Protein AF-A0A1G9S234-F1 (afdb_monomer)

InterPro domains:
  IPR009057 Homedomain-like superfamily [SSF46689] (6-79)
  IPR024967 DNA-binding domain, IS481-type [PF13011] (3-75)
  IPR036388 Winged helix-like DNA-binding domain superfamily [G3DSA:1.10.10.10] (6-53)

Organism: NCBI:txid1137991

Solvent-accessible surface area (backbone atoms only — not comparable to full-atom values): 5007 Å² total; per-residue (Å²): 133,82,60,97,84,52,77,74,42,58,68,50,46,48,53,52,39,53,43,46,74,73,68,47,54,55,62,57,56,12,64,76,64,76,49,52,49,67,57,44,52,53,48,44,53,31,30,75,75,50,40,76,70,43,51,54,90,72,82,85,68,70,96,73,63,97,81,61,77,52,70,69,60,53,52,57,60,74,76,107

Radius of gyration: 17.7 Å; Cα contacts (8 Å, |Δi|>4): 51; chains: 1; bounding box: 42×26×44 Å

pLDDT: mean 93.81, std 7.23, range [60.09, 98.5]

Structure (mmCIF, N/CA/C/O backbone):
data_AF-A0A1G9S234-F1
#
_entry.id   AF-A0A1G9S234-F1
#
loop_
_atom_site.group_PDB
_atom_site.id
_atom_site.type_symbol
_atom_site.label_atom_id
_atom_site.label_alt_id
_atom_site.label_comp_id
_atom_site.label_asym_id
_atom_site.label_entity_id
_atom_site.label_seq_id
_atom_site.pdbx_PDB_ins_code
_atom_site.Cartn_x
_atom_site.Cartn_y
_atom_site.Cartn_z
_atom_site.occupancy
_atom_site.B_iso_or_equiv
_atom_site.auth_seq_id
_atom_site.auth_comp_id
_atom_site.auth_asym_id
_atom_site.auth_atom_id
_atom_site.pdbx_PDB_model_num
ATOM 1 N N . MET A 1 1 ? -12.397 3.043 5.196 1.00 60.09 1 MET A N 1
ATOM 2 C CA . MET A 1 1 ? -12.228 4.328 4.485 1.00 60.09 1 MET A CA 1
ATOM 3 C C . MET A 1 1 ? -10.821 4.835 4.731 1.00 60.09 1 MET A C 1
ATOM 5 O O . MET A 1 1 ? -10.408 4.896 5.884 1.00 60.09 1 MET A O 1
ATOM 9 N N . ALA A 1 2 ? -10.077 5.144 3.670 1.00 68.81 2 ALA A N 1
ATOM 10 C CA . ALA A 1 2 ? -8.785 5.807 3.798 1.00 68.81 2 ALA A CA 1
ATOM 11 C C . ALA A 1 2 ? -9.009 7.283 4.170 1.00 68.81 2 ALA A C 1
ATOM 13 O O . ALA A 1 2 ? -9.924 7.912 3.644 1.00 68.81 2 ALA A O 1
ATOM 14 N N . HIS A 1 3 ? -8.208 7.831 5.084 1.00 75.50 3 HIS A N 1
ATOM 15 C CA . HIS A 1 3 ? -8.274 9.259 5.407 1.00 75.50 3 HIS A CA 1
ATOM 16 C C . HIS A 1 3 ? -7.801 10.102 4.208 1.00 75.50 3 HIS A C 1
ATOM 18 O O . HIS A 1 3 ? -6.989 9.630 3.413 1.00 75.50 3 HIS A O 1
ATOM 24 N N . ALA A 1 4 ? -8.253 11.357 4.098 1.00 78.88 4 ALA A N 1
ATOM 25 C CA . ALA A 1 4 ? -7.962 12.228 2.946 1.00 78.88 4 ALA A CA 1
ATOM 26 C C . ALA A 1 4 ? -6.456 12.343 2.616 1.00 78.88 4 ALA A C 1
ATOM 28 O O . ALA A 1 4 ? -6.064 12.391 1.457 1.00 78.88 4 ALA A O 1
ATOM 29 N N . ASN A 1 5 ? -5.601 12.295 3.643 1.00 81.88 5 ASN A N 1
ATOM 30 C CA . ASN A 1 5 ? -4.142 12.399 3.504 1.00 81.88 5 ASN A CA 1
ATOM 31 C C . ASN A 1 5 ? -3.416 11.050 3.283 1.00 81.88 5 ASN A C 1
ATOM 33 O O . ASN A 1 5 ? -2.192 10.971 3.429 1.00 81.88 5 ASN A O 1
ATOM 37 N N . ALA A 1 6 ? -4.136 9.955 3.021 1.00 84.62 6 ALA A N 1
ATOM 38 C CA . ALA A 1 6 ? -3.547 8.623 2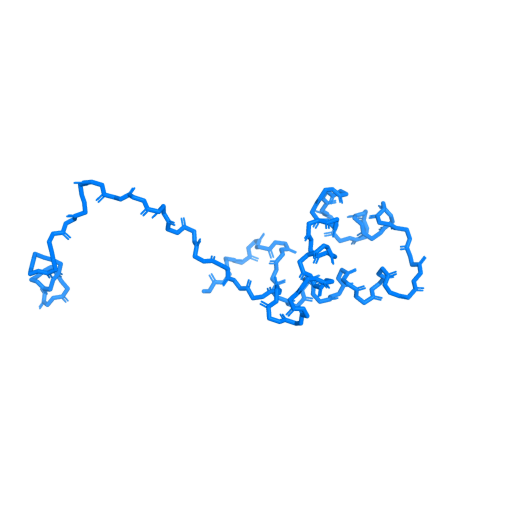.922 1.00 84.62 6 ALA A CA 1
ATOM 39 C C . ALA A 1 6 ? -2.798 8.448 1.593 1.00 84.62 6 ALA A C 1
ATOM 41 O O . ALA A 1 6 ? -3.394 8.198 0.552 1.00 84.62 6 ALA A O 1
ATOM 42 N N . ARG A 1 7 ? -1.460 8.488 1.634 1.00 84.12 7 ARG A N 1
ATOM 43 C CA . ARG A 1 7 ? -0.603 8.294 0.444 1.00 84.12 7 ARG A CA 1
ATOM 44 C C . ARG A 1 7 ? -0.662 6.886 -0.163 1.00 84.12 7 ARG A C 1
ATOM 46 O O . ARG A 1 7 ? -0.260 6.694 -1.301 1.00 84.12 7 ARG A O 1
ATOM 53 N N . THR A 1 8 ? -1.122 5.887 0.593 1.00 91.31 8 THR A N 1
ATOM 54 C CA . THR A 1 8 ? -1.168 4.481 0.150 1.00 91.31 8 THR A CA 1
ATOM 55 C C . THR A 1 8 ? -2.589 3.929 0.178 1.00 91.31 8 THR A C 1
ATOM 57 O O . THR A 1 8 ? -2.892 2.989 0.913 1.00 91.31 8 THR A O 1
ATOM 60 N N . THR A 1 9 ? -3.468 4.512 -0.636 1.00 93.50 9 THR A N 1
ATOM 61 C CA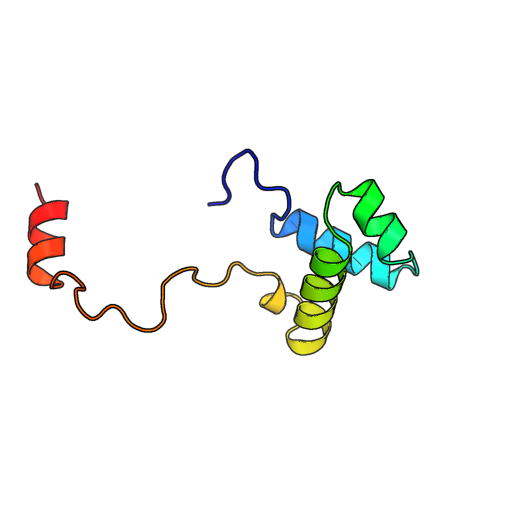 . THR A 1 9 ? -4.760 3.902 -0.996 1.00 93.50 9 THR A CA 1
ATOM 62 C C . THR A 1 9 ? -4.549 2.625 -1.818 1.00 93.50 9 THR A C 1
ATOM 64 O O . THR A 1 9 ? -3.457 2.398 -2.338 1.00 93.50 9 THR A O 1
ATOM 67 N N . VAL A 1 10 ? -5.582 1.789 -1.969 1.00 94.31 10 VAL A N 1
ATOM 68 C CA . VAL A 1 10 ? -5.516 0.579 -2.819 1.00 94.31 10 VAL A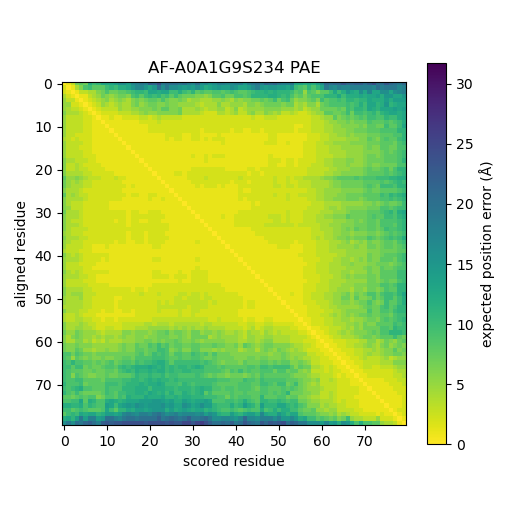 CA 1
ATOM 69 C C . VAL A 1 10 ? -5.081 0.916 -4.249 1.00 94.31 10 VAL A C 1
ATOM 71 O O . VAL A 1 10 ? -4.201 0.254 -4.797 1.00 94.31 10 VAL A O 1
ATOM 74 N N . PHE A 1 11 ? -5.591 2.018 -4.803 1.00 94.56 11 PHE A N 1
ATOM 75 C CA . PHE A 1 11 ? -5.150 2.540 -6.096 1.00 94.56 11 PHE A CA 1
ATOM 76 C C . PHE A 1 11 ? -3.637 2.815 -6.126 1.00 94.56 11 PHE A C 1
ATOM 78 O O . PHE A 1 11 ? -2.924 2.288 -6.976 1.00 94.56 11 PHE A O 1
ATOM 85 N N . ALA A 1 12 ? -3.112 3.571 -5.155 1.00 95.62 12 ALA A N 1
ATOM 86 C CA . ALA A 1 12 ? -1.685 3.888 -5.102 1.00 95.62 12 ALA A CA 1
ATOM 87 C C . ALA A 1 12 ? -0.806 2.637 -4.913 1.00 95.62 12 ALA A C 1
ATOM 89 O O . ALA A 1 12 ? 0.305 2.574 -5.434 1.00 95.62 12 ALA A O 1
ATOM 90 N N . ARG A 1 13 ? -1.293 1.624 -4.186 1.00 97.69 13 ARG A N 1
ATOM 91 C CA . ARG A 1 13 ? -0.598 0.336 -4.014 1.00 97.69 13 ARG A CA 1
ATOM 92 C C . ARG A 1 13 ? -0.520 -0.448 -5.322 1.00 97.69 13 ARG A C 1
ATOM 94 O O . ARG A 1 13 ? 0.520 -1.039 -5.592 1.00 97.69 13 ARG A O 1
ATOM 101 N N . THR A 1 14 ? -1.582 -0.411 -6.120 1.00 97.81 14 THR A N 1
ATOM 102 C CA . THR A 1 14 ? -1.622 -1.022 -7.458 1.00 97.81 14 THR A CA 1
ATOM 103 C C . THR A 1 14 ? -0.619 -0.326 -8.375 1.00 97.81 14 THR A C 1
ATOM 105 O O . THR A 1 14 ? 0.281 -0.968 -8.900 1.00 97.81 14 THR A O 1
ATOM 108 N N . LEU A 1 15 ? -0.631 1.012 -8.398 1.00 97.94 15 LEU A N 1
ATOM 109 C CA . LEU A 1 15 ? 0.323 1.811 -9.173 1.00 97.94 15 LEU A CA 1
ATOM 110 C C . LEU A 1 15 ? 1.793 1.548 -8.793 1.00 97.94 15 LEU A C 1
ATOM 112 O O . LEU A 1 15 ? 2.674 1.569 -9.653 1.00 97.94 15 LEU A O 1
ATOM 116 N N . ILE A 1 16 ? 2.075 1.303 -7.506 1.00 98.44 16 ILE A N 1
ATOM 117 C CA . ILE A 1 16 ? 3.406 0.879 -7.046 1.00 98.44 16 ILE A CA 1
ATOM 118 C C . ILE A 1 16 ? 3.820 -0.428 -7.729 1.00 98.44 16 ILE A C 1
ATOM 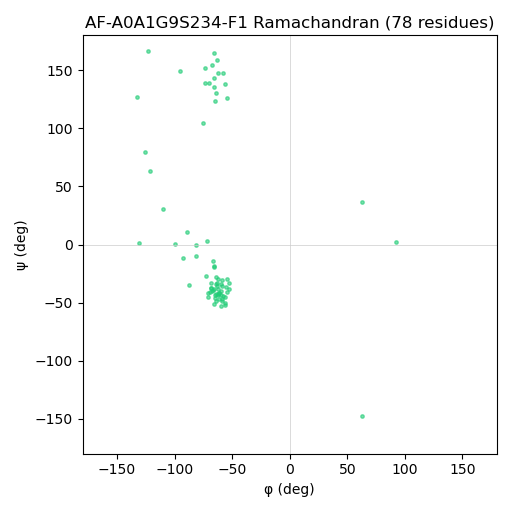120 O O . ILE A 1 16 ? 4.950 -0.530 -8.206 1.00 98.44 16 ILE A O 1
ATOM 124 N N . VAL A 1 17 ? 2.935 -1.427 -7.732 1.00 98.44 17 VAL A N 1
ATOM 125 C CA . VAL A 1 17 ? 3.207 -2.747 -8.308 1.00 98.44 17 VAL A CA 1
ATOM 126 C C . VAL A 1 17 ? 3.395 -2.630 -9.815 1.00 98.44 17 VAL A C 1
ATOM 128 O O . VAL A 1 17 ? 4.439 -3.052 -10.307 1.00 98.44 17 VAL A O 1
ATOM 131 N N . ASP A 1 18 ? 2.466 -1.981 -10.514 1.00 98.38 18 ASP A N 1
ATOM 132 C CA . ASP A 1 18 ? 2.492 -1.844 -11.973 1.00 98.38 18 ASP A CA 1
ATOM 133 C C . ASP A 1 18 ? 3.793 -1.206 -12.458 1.00 98.38 18 ASP A C 1
ATOM 135 O O . ASP A 1 18 ? 4.442 -1.715 -13.370 1.00 98.38 18 ASP A O 1
ATOM 139 N N . A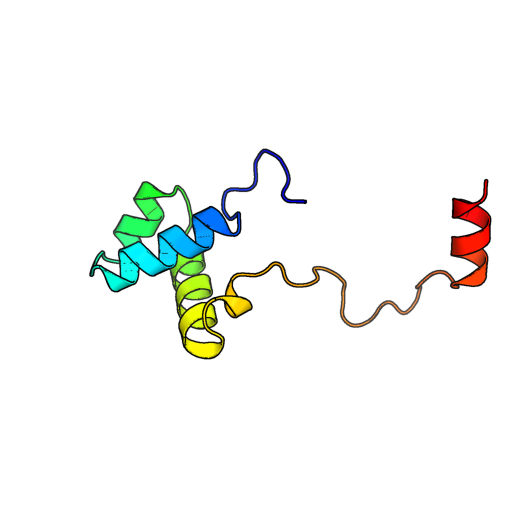RG A 1 19 ? 4.250 -0.133 -11.799 1.00 98.50 19 ARG A N 1
ATOM 140 C CA . ARG A 1 19 ? 5.515 0.525 -12.164 1.00 98.50 19 ARG A CA 1
ATOM 141 C C . ARG A 1 19 ? 6.728 -0.368 -11.923 1.00 98.50 19 ARG A C 1
ATOM 143 O O . ARG A 1 19 ? 7.664 -0.355 -12.718 1.00 98.50 19 ARG A O 1
ATOM 150 N N . VAL A 1 20 ? 6.738 -1.143 -10.842 1.00 98.31 20 VAL A N 1
ATOM 151 C CA . VAL A 1 20 ? 7.837 -2.084 -10.589 1.00 98.31 20 VAL A CA 1
ATOM 152 C C . VAL A 1 20 ? 7.824 -3.227 -11.609 1.00 98.31 20 VAL A C 1
ATOM 154 O O . VAL A 1 20 ? 8.892 -3.635 -12.058 1.00 98.31 20 VAL A O 1
ATOM 157 N N . LEU A 1 21 ? 6.648 -3.715 -12.016 1.00 98.06 21 LEU A N 1
ATOM 158 C CA . LEU A 1 21 ? 6.513 -4.729 -13.070 1.00 98.06 21 LEU A CA 1
ATOM 159 C C . LEU A 1 21 ? 6.900 -4.192 -14.452 1.00 98.06 21 LEU A C 1
ATOM 161 O O . LEU A 1 21 ? 7.503 -4.918 -15.234 1.00 98.06 21 LEU A O 1
ATOM 165 N N . ALA A 1 22 ? 6.656 -2.907 -14.710 1.00 98.19 22 ALA A N 1
ATOM 166 C CA . ALA A 1 22 ? 7.129 -2.201 -15.898 1.00 98.19 22 ALA A CA 1
ATOM 167 C C . ALA A 1 22 ? 8.651 -1.924 -15.893 1.00 98.19 22 ALA A C 1
ATOM 169 O O . ALA A 1 22 ? 9.164 -1.286 -16.809 1.00 98.19 22 ALA A O 1
ATOM 170 N N . GLY A 1 23 ? 9.389 -2.384 -14.874 1.00 98.25 23 GLY A N 1
ATOM 171 C CA . GLY A 1 23 ? 10.852 -2.315 -14.819 1.00 98.25 23 GLY A CA 1
ATOM 172 C C . GLY A 1 23 ? 11.428 -1.079 -14.123 1.00 98.25 23 GLY A C 1
ATOM 173 O O . GLY A 1 23 ? 12.650 -0.949 -14.035 1.00 98.25 23 GLY A O 1
ATOM 174 N N . HIS A 1 24 ? 10.596 -0.185 -13.577 1.00 98.25 24 HIS A N 1
ATOM 175 C CA . HIS A 1 24 ? 11.098 0.966 -12.823 1.00 98.25 24 HIS A CA 1
ATOM 176 C C . HIS A 1 24 ? 11.799 0.534 -11.531 1.00 98.25 24 HIS A C 1
ATOM 178 O O . HIS A 1 24 ? 11.356 -0.372 -10.815 1.00 98.25 24 HIS A O 1
ATOM 184 N N . ARG A 1 25 ? 12.876 1.240 -11.163 1.00 98.25 25 ARG A N 1
ATOM 185 C CA . ARG A 1 25 ? 13.598 0.935 -9.922 1.00 98.25 25 ARG A CA 1
ATOM 186 C C . ARG A 1 25 ? 12.736 1.320 -8.711 1.00 98.25 25 ARG A C 1
ATOM 188 O O . ARG A 1 25 ? 12.191 2.425 -8.683 1.00 98.25 25 ARG A O 1
ATOM 195 N N . PRO A 1 26 ? 12.686 0.512 -7.632 1.00 98.12 26 PRO A N 1
ATOM 196 C CA . PRO A 1 26 ? 11.888 0.828 -6.441 1.00 98.12 26 PRO A CA 1
ATOM 197 C C . PRO A 1 26 ? 12.166 2.205 -5.814 1.00 98.12 26 PRO A C 1
ATOM 199 O O . PRO A 1 26 ? 11.274 2.807 -5.221 1.00 98.12 26 PRO A O 1
ATOM 202 N N . GLY A 1 27 ? 13.396 2.719 -5.942 1.00 98.31 27 GLY A N 1
ATOM 203 C CA . GLY A 1 27 ? 13.762 4.069 -5.499 1.00 98.31 27 GLY A CA 1
ATOM 204 C C . GLY A 1 27 ? 13.123 5.192 -6.317 1.00 98.31 27 GLY A C 1
ATOM 205 O O . GLY A 1 27 ? 12.708 6.198 -5.747 1.00 98.31 27 GLY A O 1
ATOM 206 N N . GLU A 1 28 ? 12.994 5.008 -7.628 1.00 98.25 28 GLU A N 1
ATOM 207 C CA . GLU A 1 28 ? 12.357 5.979 -8.523 1.00 98.25 28 GLU A CA 1
ATOM 208 C C . GLU A 1 28 ? 10.851 6.016 -8.275 1.00 98.25 28 GLU A C 1
ATOM 210 O O . GLU A 1 28 ? 10.284 7.092 -8.094 1.00 98.25 28 GLU A O 1
ATOM 215 N N . VAL A 1 29 ? 10.224 4.841 -8.153 1.00 98.38 29 VAL A N 1
ATOM 216 C CA . VAL A 1 29 ? 8.798 4.713 -7.810 1.00 98.38 29 VAL A CA 1
ATOM 217 C C . VAL A 1 29 ? 8.500 5.383 -6.467 1.00 98.38 29 VAL A C 1
ATOM 219 O O . VAL A 1 29 ? 7.546 6.150 -6.351 1.00 98.38 29 VAL A O 1
ATOM 222 N N . ALA A 1 30 ? 9.353 5.154 -5.464 1.00 98.06 30 ALA A N 1
ATOM 223 C CA . ALA A 1 30 ? 9.243 5.785 -4.153 1.00 98.06 30 ALA A CA 1
ATOM 224 C C . ALA A 1 30 ? 9.293 7.322 -4.238 1.00 98.06 30 ALA A C 1
ATOM 226 O O . ALA A 1 30 ? 8.427 7.993 -3.674 1.00 98.06 30 ALA A O 1
ATOM 227 N N . LYS A 1 31 ? 10.254 7.874 -4.994 1.00 97.69 31 LYS A N 1
ATOM 228 C CA . LYS A 1 31 ? 10.391 9.324 -5.212 1.00 97.69 31 LYS A CA 1
ATOM 229 C C . LYS A 1 31 ? 9.164 9.913 -5.912 1.00 97.69 31 LYS A C 1
ATOM 231 O O . LYS A 1 31 ? 8.643 10.924 -5.459 1.00 97.69 31 LYS A O 1
ATOM 236 N N . GLN A 1 32 ? 8.686 9.273 -6.980 1.00 96.12 32 GLN A N 1
ATOM 237 C CA . GLN A 1 32 ? 7.529 9.738 -7.754 1.00 96.12 32 GLN A CA 1
ATOM 238 C C . GLN A 1 32 ? 6.227 9.742 -6.944 1.00 96.12 32 GLN A C 1
ATOM 240 O O . GLN A 1 32 ? 5.367 10.583 -7.178 1.00 96.12 32 GLN A O 1
ATOM 245 N N . LEU A 1 33 ? 6.067 8.791 -6.020 1.00 95.00 33 LEU A N 1
ATOM 246 C CA . LEU A 1 33 ? 4.843 8.624 -5.229 1.00 95.00 33 LEU A CA 1
ATOM 247 C C . LEU A 1 33 ? 4.936 9.230 -3.821 1.00 95.00 33 LEU A C 1
ATOM 249 O O . LEU A 1 33 ? 3.983 9.142 -3.049 1.00 95.00 33 LEU A O 1
ATOM 253 N N . GLY A 1 34 ? 6.070 9.841 -3.466 1.00 95.75 34 GLY A N 1
ATOM 254 C CA . GLY A 1 34 ? 6.267 10.467 -2.158 1.00 95.75 34 GLY A CA 1
ATOM 255 C C . GLY A 1 34 ? 6.191 9.479 -0.989 1.00 95.75 34 GLY A C 1
ATOM 256 O O . GLY A 1 34 ? 5.653 9.814 0.068 1.00 95.75 34 GLY A O 1
ATOM 257 N N . VAL A 1 35 ? 6.690 8.254 -1.176 1.00 96.69 35 VAL A N 1
ATOM 258 C CA . VAL A 1 35 ? 6.721 7.193 -0.154 1.00 96.69 35 VAL A CA 1
ATOM 259 C C . VAL A 1 35 ? 8.146 6.694 0.072 1.00 96.69 35 VAL A C 1
ATOM 261 O O . VAL A 1 35 ? 9.049 6.953 -0.718 1.00 96.69 35 VAL A O 1
ATOM 264 N N . SER A 1 36 ? 8.374 5.942 1.148 1.00 97.94 36 SER A N 1
ATOM 265 C CA . SER A 1 36 ? 9.679 5.316 1.376 1.00 97.94 36 SER A CA 1
ATOM 266 C C . SER A 1 36 ? 9.912 4.125 0.435 1.00 97.94 36 SER A C 1
ATOM 268 O O . SER A 1 36 ? 8.982 3.397 0.080 1.00 97.94 36 SER A O 1
ATOM 270 N N . ARG A 1 37 ? 11.182 3.837 0.110 1.00 98.06 37 ARG A N 1
ATOM 271 C CA . ARG A 1 37 ? 11.580 2.601 -0.599 1.00 98.06 37 ARG A CA 1
ATOM 272 C C . ARG A 1 37 ? 11.056 1.338 0.085 1.00 98.06 37 ARG A C 1
ATOM 274 O O . ARG A 1 37 ? 10.622 0.402 -0.578 1.00 98.06 37 ARG A O 1
ATOM 281 N N . GLN A 1 38 ? 11.058 1.322 1.417 1.00 98.44 38 GLN A N 1
ATOM 282 C CA . GLN A 1 38 ? 10.543 0.201 2.203 1.00 98.44 38 GLN A CA 1
ATOM 283 C C . GLN A 1 38 ? 9.038 -0.017 1.974 1.00 98.44 38 GLN A C 1
ATOM 285 O O . GLN A 1 38 ? 8.588 -1.160 1.911 1.00 98.44 38 GLN A O 1
ATOM 290 N N . THR A 1 39 ? 8.268 1.060 1.783 1.00 97.88 39 THR A N 1
ATOM 291 C CA . THR A 1 39 ? 6.837 0.986 1.449 1.00 97.88 39 THR A CA 1
ATOM 292 C C . THR A 1 39 ? 6.621 0.325 0.090 1.00 97.88 39 THR A C 1
ATOM 294 O O . THR A 1 39 ? 5.766 -0.551 -0.025 1.00 97.88 39 THR A O 1
ATOM 297 N N . VAL A 1 40 ? 7.437 0.673 -0.912 1.00 98.44 40 VAL A N 1
ATOM 298 C CA . VAL A 1 40 ? 7.407 0.021 -2.232 1.00 98.44 40 VAL A CA 1
ATOM 299 C C . VAL A 1 40 ? 7.687 -1.477 -2.099 1.00 98.44 40 VAL A C 1
ATOM 301 O O . VAL A 1 40 ? 6.872 -2.296 -2.517 1.00 98.44 40 VAL A O 1
ATOM 304 N N . HIS A 1 41 ? 8.785 -1.854 -1.435 1.00 98.50 41 HIS A N 1
ATOM 305 C CA . HIS A 1 41 ? 9.129 -3.265 -1.233 1.00 98.50 41 HIS A CA 1
ATOM 306 C C . HIS A 1 41 ? 8.049 -4.041 -0.472 1.00 98.50 41 HIS A C 1
ATOM 308 O O . HIS A 1 41 ? 7.752 -5.181 -0.827 1.00 98.50 41 HIS A O 1
ATOM 314 N N . LYS A 1 42 ? 7.434 -3.437 0.553 1.00 98.12 42 LYS A N 1
ATOM 315 C CA . LYS A 1 42 ? 6.327 -4.045 1.303 1.00 98.12 42 LYS A CA 1
ATOM 316 C C . LYS A 1 42 ? 5.172 -4.422 0.377 1.00 98.12 42 LYS A C 1
ATOM 318 O O . LYS A 1 42 ? 4.690 -5.550 0.465 1.00 98.12 42 LYS A O 1
ATOM 323 N N . TRP A 1 43 ? 4.724 -3.497 -0.469 1.00 98.19 43 TRP A N 1
ATOM 324 C CA . TRP A 1 43 ? 3.574 -3.734 -1.342 1.00 98.19 43 TRP A CA 1
ATOM 325 C C . TRP A 1 43 ? 3.889 -4.721 -2.460 1.00 98.19 43 TRP A C 1
ATOM 327 O O . TRP A 1 43 ? 3.121 -5.657 -2.652 1.00 98.19 43 TRP A O 1
ATOM 337 N N . VAL A 1 44 ? 5.063 -4.615 -3.088 1.00 98.44 44 VAL A N 1
ATOM 338 C CA . VAL A 1 44 ? 5.513 -5.593 -4.093 1.00 98.44 44 VAL A CA 1
ATOM 339 C C . VAL A 1 44 ? 5.610 -6.998 -3.496 1.00 98.44 44 VAL A C 1
ATOM 341 O O . VAL A 1 44 ? 5.159 -7.960 -4.109 1.00 98.44 44 VAL A O 1
ATOM 344 N N . ARG A 1 45 ? 6.154 -7.142 -2.279 1.00 98.44 45 ARG A N 1
ATOM 345 C CA . ARG A 1 45 ? 6.242 -8.444 -1.600 1.00 98.44 45 ARG A CA 1
ATOM 346 C C . ARG A 1 45 ? 4.865 -9.045 -1.325 1.00 98.44 45 ARG A C 1
ATOM 348 O O . ARG A 1 45 ? 4.692 -10.241 -1.515 1.00 98.44 45 ARG A O 1
ATOM 355 N N . ARG A 1 46 ? 3.905 -8.235 -0.867 1.00 98.31 46 ARG A N 1
ATOM 356 C CA . ARG A 1 46 ? 2.531 -8.701 -0.622 1.00 98.31 46 ARG A CA 1
ATOM 357 C C . ARG A 1 46 ? 1.850 -9.134 -1.911 1.00 98.31 46 ARG A C 1
ATOM 359 O O . ARG A 1 46 ? 1.292 -10.219 -1.943 1.00 98.31 46 ARG A O 1
ATOM 366 N N . TRP A 1 47 ? 1.963 -8.334 -2.968 1.00 98.44 47 TRP A N 1
ATOM 367 C CA . TRP A 1 47 ? 1.399 -8.684 -4.268 1.00 98.44 47 TRP A CA 1
ATOM 368 C C . TRP A 1 47 ? 2.003 -9.973 -4.835 1.00 98.44 47 TRP A C 1
ATOM 370 O O . TRP A 1 47 ? 1.275 -10.837 -5.299 1.00 98.44 47 TRP A O 1
ATOM 380 N N . ARG A 1 48 ? 3.320 -10.178 -4.712 1.00 98.25 48 ARG A N 1
ATOM 381 C CA . ARG A 1 48 ? 3.955 -11.440 -5.138 1.00 98.25 48 ARG A CA 1
ATOM 382 C C . ARG A 1 48 ? 3.457 -12.666 -4.368 1.00 98.25 48 ARG A C 1
ATOM 384 O O . ARG A 1 48 ? 3.497 -13.759 -4.913 1.00 98.25 48 ARG A O 1
ATOM 391 N N . ALA A 1 49 ? 3.054 -12.496 -3.110 1.00 98.44 49 ALA A N 1
ATOM 392 C CA . ALA A 1 49 ? 2.599 -13.595 -2.262 1.00 98.44 49 ALA A CA 1
ATOM 393 C C . ALA A 1 49 ? 1.095 -13.886 -2.408 1.00 98.44 49 ALA A C 1
ATOM 395 O O . ALA A 1 49 ? 0.685 -15.033 -2.293 1.00 98.44 49 ALA A O 1
ATOM 396 N N . GLU A 1 50 ? 0.279 -12.851 -2.617 1.00 98.00 50 GLU A N 1
ATOM 397 C CA . GLU A 1 50 ? -1.184 -12.912 -2.465 1.00 98.00 50 GLU A CA 1
ATOM 398 C C . GLU A 1 50 ? -1.940 -12.328 -3.679 1.00 98.00 50 GLU A C 1
ATOM 400 O O . GLU A 1 50 ? -3.167 -12.257 -3.669 1.00 98.00 50 GLU A O 1
ATOM 405 N N . GLY A 1 51 ? -1.237 -11.862 -4.715 1.00 97.56 51 GLY A N 1
ATOM 406 C CA . GLY A 1 51 ? -1.825 -11.154 -5.854 1.00 97.56 51 GLY A CA 1
ATOM 407 C C . GLY A 1 51 ? -2.485 -9.832 -5.452 1.00 97.56 51 GLY A C 1
ATOM 408 O O . GLY A 1 51 ? -2.057 -9.151 -4.514 1.00 97.56 51 GLY A O 1
ATOM 409 N N . GLU A 1 52 ? -3.558 -9.462 -6.152 1.00 96.38 52 GLU A N 1
ATOM 410 C CA . GLU A 1 52 ? -4.336 -8.247 -5.866 1.00 96.38 52 GLU A CA 1
ATOM 411 C C . GLU A 1 52 ? -4.926 -8.238 -4.449 1.00 96.38 52 GLU A C 1
ATOM 413 O O . GLU A 1 52 ? -4.953 -7.191 -3.797 1.00 96.38 52 GLU A O 1
ATOM 418 N N . ALA A 1 53 ? -5.305 -9.407 -3.917 1.00 96.12 53 ALA A N 1
ATOM 419 C CA . ALA A 1 53 ? -5.825 -9.533 -2.555 1.00 96.12 53 ALA A CA 1
ATOM 420 C C . ALA A 1 53 ? -4.820 -9.029 -1.500 1.00 96.12 53 ALA A C 1
ATOM 422 O O . ALA A 1 53 ? -5.212 -8.446 -0.486 1.00 96.12 53 ALA A O 1
ATOM 423 N N . GLY A 1 54 ? -3.515 -9.146 -1.772 1.00 96.56 54 GLY A N 1
ATOM 424 C CA . GLY A 1 54 ? -2.455 -8.636 -0.900 1.00 96.56 54 GLY A CA 1
ATOM 425 C C . GLY A 1 54 ? -2.397 -7.108 -0.781 1.00 96.56 54 GLY A C 1
ATOM 426 O O . GLY A 1 54 ? -1.730 -6.585 0.123 1.00 96.56 54 GLY A O 1
ATOM 427 N N . LEU A 1 55 ? -3.079 -6.381 -1.672 1.00 96.69 55 LEU A N 1
ATOM 428 C CA . LEU A 1 55 ? -3.132 -4.917 -1.694 1.00 96.69 55 LEU A CA 1
ATOM 429 C C . LEU A 1 55 ? -4.318 -4.341 -0.910 1.00 96.69 55 LEU A C 1
ATOM 431 O O . LEU A 1 55 ? -4.325 -3.137 -0.625 1.00 96.69 55 LEU A O 1
ATOM 435 N N . ALA A 1 56 ? -5.279 -5.180 -0.519 1.00 95.00 56 ALA A N 1
ATOM 436 C CA . ALA A 1 56 ? -6.420 -4.779 0.292 1.00 95.00 56 ALA A CA 1
ATOM 437 C C . ALA A 1 56 ? -5.997 -4.271 1.683 1.00 95.00 56 ALA A C 1
ATOM 439 O O . ALA A 1 56 ? -4.899 -4.547 2.190 1.00 95.00 56 ALA A O 1
ATOM 440 N N . ASP A 1 57 ? -6.877 -3.489 2.312 1.00 91.62 57 ASP A N 1
ATOM 441 C CA . ASP A 1 57 ? -6.671 -3.060 3.691 1.00 91.62 57 ASP A CA 1
ATOM 442 C C . ASP A 1 57 ? -6.689 -4.268 4.625 1.00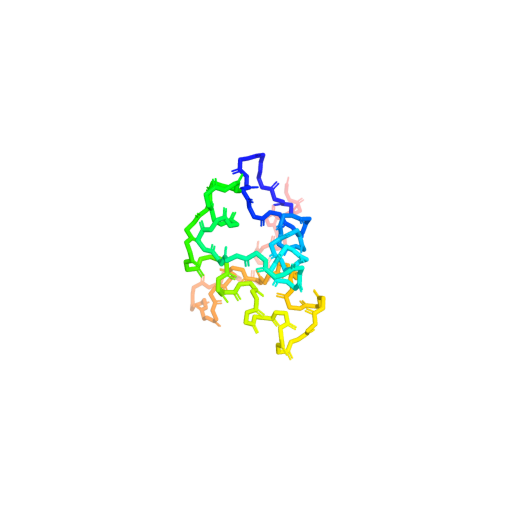 91.62 57 ASP A C 1
ATOM 444 O O . ASP A 1 57 ? -7.594 -5.099 4.601 1.00 91.62 57 ASP A O 1
ATOM 448 N N . ARG A 1 58 ? -5.667 -4.346 5.476 1.00 90.00 58 ARG A N 1
ATOM 449 C CA . ARG A 1 58 ? -5.634 -5.304 6.577 1.00 90.00 58 ARG A CA 1
ATOM 450 C C . ARG A 1 58 ? -6.142 -4.621 7.830 1.00 90.00 58 ARG A C 1
ATOM 452 O O . ARG A 1 58 ? -5.936 -3.422 8.013 1.00 90.00 58 ARG A O 1
ATOM 459 N N . SER A 1 59 ? -6.758 -5.408 8.701 1.00 87.88 59 SER A N 1
ATOM 460 C CA . SER A 1 59 ? -7.170 -4.935 10.014 1.00 87.88 59 SER A CA 1
ATOM 461 C C . SER A 1 59 ? -5.978 -4.326 10.754 1.00 87.88 59 SER A C 1
ATOM 463 O O . SER A 1 59 ? -4.950 -4.978 10.932 1.00 87.88 59 SER A O 1
ATOM 465 N N . SER A 1 60 ? -6.134 -3.084 11.207 1.00 85.69 60 SER A N 1
ATOM 466 C CA . SER A 1 60 ? -5.213 -2.456 12.160 1.00 85.69 60 SER A CA 1
ATOM 467 C C . SER A 1 60 ? -5.515 -2.868 13.603 1.00 85.69 60 SER A C 1
ATOM 469 O O . SER A 1 60 ? -4.853 -2.393 14.524 1.00 85.69 60 SER A O 1
ATOM 471 N N . ARG A 1 61 ? -6.540 -3.706 13.829 1.00 89.12 61 ARG A N 1
ATOM 472 C CA . ARG A 1 61 ? -6.906 -4.149 15.176 1.00 89.12 61 ARG A CA 1
ATOM 473 C C . ARG A 1 61 ? -5.781 -5.011 15.757 1.00 89.12 61 ARG A C 1
ATOM 475 O O . ARG A 1 61 ? -5.295 -5.903 15.059 1.00 89.12 61 ARG A O 1
ATOM 482 N N . PRO A 1 62 ? -5.395 -4.792 17.024 1.00 90.69 62 PRO A N 1
ATOM 483 C CA . PRO A 1 62 ? -4.458 -5.674 17.704 1.00 90.69 62 PRO A CA 1
ATOM 484 C C . PRO A 1 62 ? -4.978 -7.112 17.745 1.00 90.69 62 PRO A C 1
ATOM 486 O O . PRO A 1 62 ? -6.181 -7.337 17.869 1.00 90.69 62 PRO A O 1
ATOM 489 N N . HIS A 1 63 ? -4.069 -8.088 17.700 1.00 90.94 63 HIS A N 1
ATOM 490 C CA . HIS A 1 63 ? -4.436 -9.507 17.799 1.00 90.94 63 HIS A CA 1
ATOM 491 C C . HIS A 1 63 ? -5.053 -9.870 19.153 1.00 90.94 63 HIS A C 1
ATOM 493 O O . HIS A 1 63 ? -5.833 -10.812 19.243 1.00 90.94 63 HIS A O 1
ATOM 499 N N . ARG A 1 64 ? -4.696 -9.136 20.214 1.00 92.81 64 ARG A N 1
ATOM 500 C CA . ARG A 1 64 ? -5.204 -9.369 21.563 1.00 92.81 64 ARG A CA 1
ATOM 501 C C . ARG A 1 64 ? -5.645 -8.059 22.193 1.00 92.81 64 ARG A C 1
ATOM 503 O O . ARG A 1 64 ? -4.861 -7.120 22.293 1.00 92.81 64 ARG A O 1
ATOM 510 N N . MET A 1 65 ? -6.886 -8.046 22.667 1.00 91.88 65 MET A N 1
ATOM 511 C CA . MET A 1 65 ? -7.506 -6.919 23.357 1.00 91.88 65 MET A CA 1
ATOM 5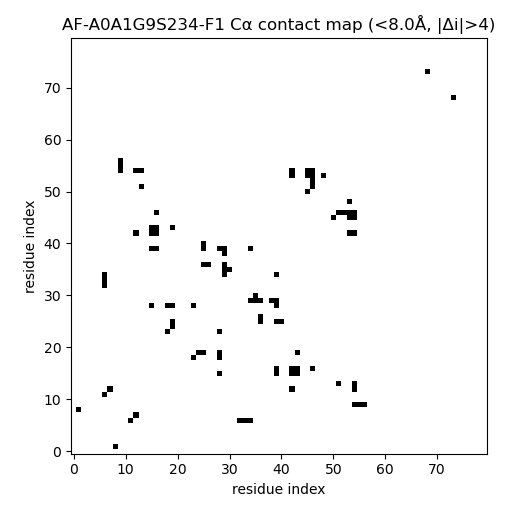12 C C . MET A 1 65 ? -8.037 -7.408 24.713 1.00 91.88 65 MET A C 1
ATOM 514 O O . MET A 1 65 ? -9.222 -7.687 24.840 1.00 91.88 65 MET A O 1
ATOM 518 N N . PRO A 1 66 ? -7.183 -7.556 25.745 1.00 93.81 66 PRO A N 1
ATOM 519 C CA . PRO A 1 66 ? -7.588 -8.163 27.020 1.00 93.81 66 PRO A CA 1
ATOM 520 C C . PRO A 1 66 ? -8.625 -7.337 27.795 1.00 93.81 66 PRO A C 1
ATOM 522 O O . PRO A 1 66 ? -9.285 -7.859 28.681 1.00 93.81 66 PRO A O 1
ATOM 525 N N . ARG A 1 67 ? -8.763 -6.050 27.465 1.00 94.06 67 ARG A N 1
ATOM 526 C CA . ARG A 1 67 ? -9.753 -5.130 28.039 1.00 94.06 67 ARG A CA 1
ATOM 527 C C . ARG A 1 67 ? -10.826 -4.758 27.015 1.00 94.06 67 ARG A C 1
ATOM 529 O O . ARG A 1 67 ? -11.292 -3.625 26.999 1.00 94.06 67 ARG A O 1
ATOM 536 N N . GLN A 1 68 ? -11.133 -5.665 26.086 1.00 92.88 68 GLN A N 1
ATOM 537 C CA . GLN A 1 68 ? -12.195 -5.434 25.116 1.00 92.88 68 GLN A CA 1
ATOM 538 C C . GLN A 1 68 ? -13.534 -5.347 25.851 1.00 92.88 68 GLN A C 1
ATOM 540 O O . GLN A 1 68 ? -13.902 -6.260 26.585 1.00 92.88 68 GLN A O 1
ATOM 545 N N . THR A 1 69 ? -14.238 -4.235 25.656 1.00 93.75 69 THR A N 1
ATOM 546 C CA . THR A 1 69 ? -15.593 -4.032 26.170 1.00 93.75 69 THR A CA 1
ATOM 547 C C . THR A 1 69 ? -16.512 -5.147 25.680 1.00 93.75 69 THR A C 1
ATOM 549 O O . THR A 1 69 ? -16.429 -5.547 24.515 1.00 93.75 69 THR A O 1
ATOM 552 N N . SER A 1 70 ? -17.371 -5.649 26.569 1.00 94.44 70 SER A N 1
ATOM 553 C CA . SER A 1 70 ? -18.258 -6.766 26.252 1.00 94.4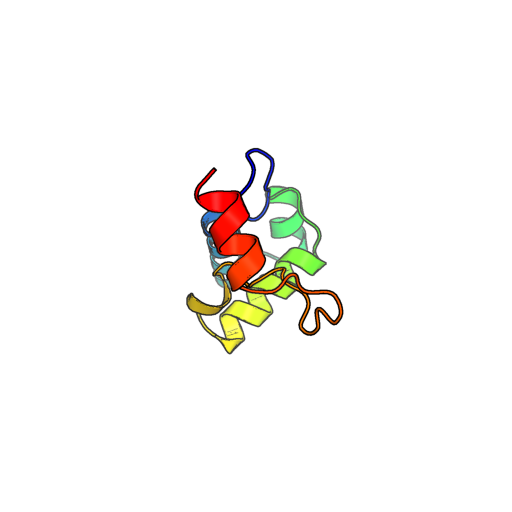4 70 SER A CA 1
ATOM 554 C C . SER A 1 70 ? -19.235 -6.398 25.122 1.00 94.44 70 SER A C 1
ATOM 556 O O . SER A 1 70 ? -19.630 -5.227 25.021 1.00 94.44 70 SER A O 1
ATOM 558 N N . PRO A 1 71 ? -19.636 -7.357 24.265 1.00 94.12 71 PRO A N 1
ATOM 559 C CA . PRO A 1 71 ? -20.580 -7.093 23.178 1.00 94.12 71 PRO A CA 1
ATOM 560 C C . PRO A 1 71 ? -21.896 -6.469 23.657 1.00 94.12 71 PRO A C 1
ATOM 562 O O . PRO A 1 71 ? -22.422 -5.579 22.993 1.00 94.12 71 PRO A O 1
ATOM 565 N N . GLU A 1 72 ? -22.389 -6.877 24.828 1.00 95.75 72 GLU A N 1
ATOM 566 C CA . GLU A 1 72 ? -23.631 -6.382 25.435 1.00 95.75 72 GLU A CA 1
ATOM 567 C C . GLU A 1 72 ? -23.517 -4.895 25.784 1.00 95.75 72 GLU A C 1
ATOM 569 O O . GLU A 1 72 ? -24.408 -4.103 25.481 1.00 95.75 72 GLU A O 1
ATOM 574 N N . THR A 1 73 ? -22.383 -4.495 26.364 1.00 95.06 73 THR A N 1
ATOM 575 C CA . THR A 1 73 ? -22.123 -3.095 26.721 1.00 95.06 73 THR A CA 1
ATOM 576 C C . THR A 1 73 ? -21.982 -2.227 25.468 1.00 95.06 73 THR A C 1
ATOM 578 O O . THR A 1 73 ? -22.503 -1.116 25.421 1.00 95.06 73 THR A O 1
ATOM 581 N N . VAL A 1 74 ? -21.311 -2.730 24.424 1.00 96.25 74 VA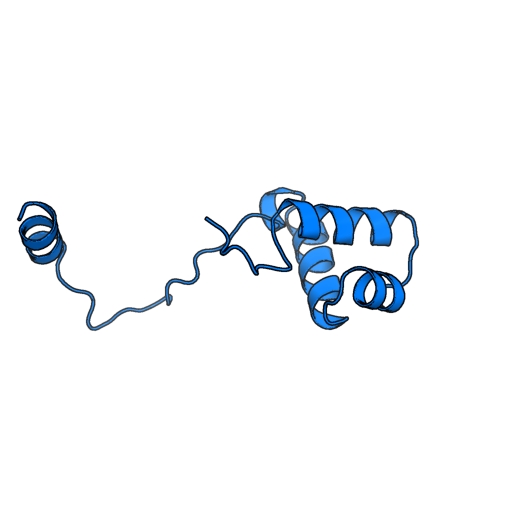L A N 1
ATOM 582 C CA . VAL A 1 74 ? -21.206 -2.026 23.134 1.00 96.25 74 VAL A CA 1
ATOM 583 C C . VAL A 1 74 ? -22.585 -1.843 22.496 1.00 96.25 74 VAL A C 1
ATOM 585 O O . VAL A 1 74 ? -22.882 -0.752 22.016 1.00 96.25 74 VAL A O 1
ATOM 588 N N . ALA A 1 75 ? -23.434 -2.876 22.516 1.00 95.62 75 ALA A N 1
ATOM 589 C CA . ALA A 1 75 ? -24.788 -2.799 21.972 1.00 95.62 75 ALA A CA 1
ATOM 590 C C . ALA A 1 75 ? -25.643 -1.752 22.705 1.00 95.62 75 ALA A C 1
ATOM 592 O O . ALA A 1 75 ? -26.321 -0.965 22.048 1.00 95.62 75 ALA A O 1
ATOM 593 N N . ALA A 1 76 ? -25.550 -1.685 24.038 1.00 95.69 76 ALA A N 1
ATOM 594 C CA . ALA A 1 76 ? -26.241 -0.669 24.831 1.00 95.69 76 ALA A CA 1
ATOM 595 C C . ALA A 1 76 ? -25.783 0.764 24.495 1.00 95.69 76 ALA A C 1
ATOM 597 O O . ALA A 1 76 ? -26.614 1.661 24.430 1.00 95.69 76 ALA A O 1
ATOM 598 N N . ILE A 1 77 ? -24.484 0.977 24.238 1.00 95.50 77 ILE A N 1
ATOM 599 C CA . ILE A 1 77 ? -23.942 2.294 23.856 1.00 95.50 77 ILE A CA 1
ATOM 600 C C . ILE A 1 77 ? -24.395 2.712 22.451 1.00 95.50 77 ILE A C 1
ATOM 602 O O . ILE A 1 77 ? -24.688 3.879 22.237 1.00 95.50 77 ILE A O 1
ATOM 606 N N . VAL A 1 78 ? -24.426 1.789 21.484 1.00 95.69 78 VAL A N 1
ATOM 607 C CA . VAL A 1 78 ? -24.797 2.101 20.088 1.00 95.69 78 VAL A CA 1
ATOM 608 C C . VAL A 1 78 ? -26.300 2.363 19.929 1.00 95.69 78 VAL A C 1
ATOM 610 O O . VAL A 1 78 ? -26.696 3.064 19.003 1.00 95.69 78 VAL A O 1
ATOM 613 N N . ALA A 1 79 ? -27.132 1.786 20.799 1.00 87.81 79 ALA A N 1
ATOM 614 C CA . ALA A 1 79 ? -28.582 1.974 20.778 1.00 87.81 79 ALA A CA 1
ATOM 615 C C . ALA A 1 79 ? -29.062 3.276 21.455 1.00 87.81 79 ALA A C 1
ATOM 617 O O . ALA A 1 79 ? -30.250 3.585 21.355 1.00 87.81 79 ALA A O 1
ATOM 618 N N . ALA A 1 80 ? -28.174 3.994 22.153 1.00 69.81 80 ALA A N 1
ATOM 619 C CA . ALA A 1 80 ? -28.445 5.277 22.808 1.00 69.81 80 ALA A CA 1
ATOM 620 C C . ALA A 1 80 ? -28.148 6.460 21.873 1.00 69.81 80 ALA A C 1
ATOM 622 O O . ALA A 1 80 ? -28.911 7.449 21.940 1.00 69.81 80 ALA A O 1
#

Sequence (80 aa):
MAHANARTTVFARTLIVDRVLAGHRPGEVAKQLGVSRQTVHKWVRRWRAEGEAGLADRSSRPHRMPRQTSPETVAAIVAA

Foldseek 3Di:
DDDPPDLQDLVLLVVLQVCVVVVDDLVVSCVVSVHDSVSSVQSNVQCVVPNSVSSDDDDPDDPDDPPDDDPVVVVVVVVD

Nearest PDB structures (foldseek):
  1pdn-assembly1_C  TM=6.282E-01  e=4.184E-02  Drosophila melanogaster
  8rkv-assembly1_R  TM=5.542E-01  e=2.925E-02  Scytonema hofmannii
  2lvs-assembly1_A  TM=5.483E-01  e=8.558E-02  Hyperthermus butylicus DSM 5456
  7svw-assembly1_B  TM=5.990E-01  e=9.642E-02  [Scytonema hofmanni] UTEX 2349
  1hlv-assembly1_A  TM=4.951E-01  e=4.034E-01  Homo sapiens

Mean predicted aligned error: 4.96 Å

Secondary structure (DSSP, 8-state):
---TT-TT-HHHHHHHHHHHHTT--HHHHHHHHT--HHHHHHHHHHHHHHGGGGGSPPP-S-S--TTPPPHHHHHHHHT-